Protein AF-A0A374US50-F1 (afdb_monomer)

Structure (mmCIF, N/CA/C/O backbone):
data_AF-A0A374US50-F1
#
_entry.id   AF-A0A374US50-F1
#
loop_
_atom_site.group_PDB
_atom_site.id
_atom_site.type_symbol
_atom_site.label_atom_id
_atom_site.label_alt_id
_atom_site.label_comp_id
_atom_site.label_asym_id
_atom_site.label_entity_id
_atom_site.label_seq_id
_atom_site.pdbx_PDB_ins_code
_atom_site.Cartn_x
_atom_site.Cartn_y
_atom_site.Cartn_z
_atom_site.occupancy
_atom_site.B_iso_or_equiv
_atom_site.auth_seq_id
_atom_site.auth_comp_id
_atom_site.auth_asym_id
_atom_site.auth_atom_id
_atom_site.pdbx_PDB_model_num
ATOM 1 N N . MET A 1 1 ? 5.671 -8.003 8.298 1.00 46.69 1 MET A N 1
ATOM 2 C CA . MET A 1 1 ? 5.454 -7.543 9.690 1.00 46.69 1 MET A CA 1
ATOM 3 C C . MET A 1 1 ? 4.651 -6.255 9.661 1.00 46.69 1 MET A C 1
ATOM 5 O O . MET A 1 1 ? 4.995 -5.378 8.882 1.00 46.69 1 MET A O 1
ATOM 9 N N . LEU A 1 2 ? 3.612 -6.140 10.493 1.00 48.75 2 LEU A N 1
ATOM 10 C CA . LEU A 1 2 ? 2.693 -4.990 10.572 1.00 48.75 2 LEU A CA 1
ATOM 11 C C . LEU A 1 2 ? 3.317 -3.723 11.202 1.00 48.75 2 LEU A C 1
ATOM 13 O O . LEU A 1 2 ? 2.594 -2.804 11.559 1.00 48.75 2 LEU A O 1
ATOM 17 N N . GLY A 1 3 ? 4.645 -3.675 11.370 1.00 52.75 3 GLY A N 1
ATOM 18 C CA . GLY A 1 3 ? 5.364 -2.517 11.916 1.00 52.75 3 GLY A CA 1
ATOM 19 C C . GLY A 1 3 ? 5.096 -2.207 13.392 1.00 52.75 3 GLY A C 1
ATOM 20 O O . GLY A 1 3 ? 5.610 -1.211 13.882 1.00 52.75 3 GLY A O 1
ATOM 21 N N . ILE A 1 4 ? 4.327 -3.044 14.096 1.00 58.75 4 ILE A N 1
ATOM 22 C CA . ILE A 1 4 ? 3.959 -2.836 15.498 1.00 58.75 4 ILE A CA 1
ATOM 23 C C . ILE A 1 4 ? 4.251 -4.067 16.359 1.00 58.75 4 ILE A C 1
ATOM 25 O O . ILE A 1 4 ? 4.318 -5.196 15.860 1.00 58.75 4 ILE A O 1
ATOM 29 N N . SER A 1 5 ? 4.417 -3.848 17.664 1.00 71.06 5 SER A N 1
ATOM 30 C CA . SER A 1 5 ? 4.676 -4.921 18.629 1.00 71.06 5 SER A CA 1
ATOM 31 C C . SER A 1 5 ? 3.419 -5.752 18.929 1.00 71.06 5 SER A C 1
ATOM 33 O O . SER A 1 5 ? 2.289 -5.287 18.781 1.00 71.06 5 SER A O 1
ATOM 35 N N . SER A 1 6 ? 3.602 -6.982 19.422 1.00 73.94 6 SER A N 1
ATOM 36 C CA . SER A 1 6 ? 2.490 -7.851 19.852 1.00 73.94 6 SER A CA 1
ATOM 37 C C . SER A 1 6 ? 1.617 -7.199 20.936 1.00 73.94 6 SER A C 1
ATOM 39 O O . SER A 1 6 ? 0.393 -7.302 20.903 1.00 73.94 6 SER A O 1
ATOM 41 N N . ASN A 1 7 ? 2.227 -6.453 21.862 1.00 78.31 7 ASN A N 1
ATOM 42 C CA . ASN A 1 7 ? 1.489 -5.723 22.896 1.00 78.31 7 ASN A CA 1
ATOM 43 C C . ASN A 1 7 ? 0.640 -4.597 22.305 1.00 78.31 7 ASN A C 1
ATOM 45 O O . ASN A 1 7 ? -0.501 -4.405 22.712 1.00 78.31 7 ASN A O 1
ATOM 49 N N . GLU A 1 8 ? 1.177 -3.881 21.324 1.00 74.50 8 GLU A N 1
ATOM 50 C CA . GLU A 1 8 ? 0.456 -2.815 20.638 1.00 74.50 8 GLU A CA 1
ATOM 51 C C . GLU A 1 8 ? -0.719 -3.364 19.820 1.00 74.50 8 GLU A C 1
ATOM 53 O O . GLU A 1 8 ? -1.811 -2.796 19.844 1.00 74.50 8 GLU A O 1
ATOM 58 N N . ALA A 1 9 ? -0.537 -4.525 19.186 1.00 76.00 9 ALA A N 1
ATOM 59 C CA . ALA A 1 9 ? -1.616 -5.229 18.509 1.00 76.00 9 ALA A CA 1
ATOM 60 C C . ALA A 1 9 ? -2.741 -5.617 19.479 1.00 76.00 9 ALA A C 1
ATOM 62 O O 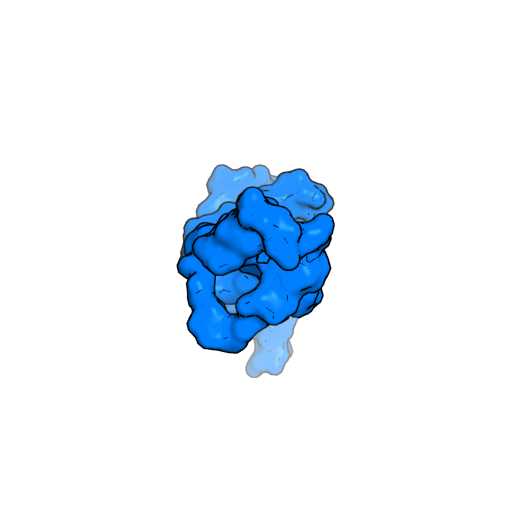. ALA A 1 9 ? -3.911 -5.343 19.216 1.00 76.00 9 ALA A O 1
ATOM 63 N N . LYS A 1 10 ? -2.388 -6.183 20.640 1.00 83.75 10 LYS A N 1
ATOM 64 C CA . LYS A 1 10 ? -3.353 -6.539 21.690 1.00 83.75 10 LYS A CA 1
ATOM 65 C C . LYS A 1 10 ? -4.085 -5.320 22.249 1.00 83.75 10 LYS A C 1
ATOM 67 O O . LYS A 1 10 ? -5.292 -5.392 22.458 1.00 83.75 10 LYS A O 1
ATOM 72 N N . LEU A 1 11 ? -3.391 -4.201 22.467 1.00 81.81 11 LEU A N 1
ATOM 73 C CA . LEU A 1 11 ? -4.012 -2.951 22.924 1.00 81.81 11 LEU A CA 1
ATOM 74 C C . LEU A 1 11 ? -5.069 -2.456 21.934 1.00 81.81 11 LEU A C 1
ATOM 76 O O . LEU A 1 11 ? -6.161 -2.075 22.346 1.00 81.81 11 LEU A O 1
ATOM 80 N N . LYS A 1 12 ? -4.767 -2.517 20.635 1.00 79.69 12 LYS A N 1
ATOM 81 C CA . LYS A 1 12 ? -5.700 -2.134 19.567 1.00 79.69 12 LYS A CA 1
ATOM 82 C C . LYS A 1 12 ? -6.880 -3.112 19.469 1.00 79.69 12 LYS A C 1
ATOM 84 O O . LYS A 1 12 ? -8.020 -2.682 19.363 1.00 79.69 12 LYS A O 1
ATOM 89 N N . MET A 1 13 ? -6.638 -4.420 19.595 1.00 84.56 13 MET A N 1
ATOM 90 C CA . MET A 1 13 ? -7.698 -5.442 19.608 1.00 84.56 13 MET A CA 1
ATOM 91 C C . MET A 1 13 ? -8.650 -5.312 20.806 1.00 84.56 13 MET A C 1
ATOM 93 O O . MET A 1 13 ? -9.846 -5.574 20.671 1.00 84.56 13 MET A O 1
ATOM 97 N N . ALA A 1 14 ? -8.141 -4.902 21.972 1.00 86.62 14 ALA A N 1
ATOM 98 C CA . ALA A 1 14 ? -8.915 -4.806 23.209 1.00 86.62 14 ALA A CA 1
ATOM 99 C C . ALA A 1 14 ? -10.163 -3.914 23.077 1.00 86.62 14 ALA A C 1
ATOM 101 O O . ALA A 1 14 ? -11.195 -4.222 23.669 1.00 86.62 14 ALA A O 1
ATOM 102 N N . ALA A 1 15 ? -10.103 -2.854 22.266 1.00 81.38 15 ALA A N 1
ATOM 103 C CA . ALA A 1 15 ? -11.237 -1.959 22.035 1.00 81.38 15 ALA A CA 1
ATOM 104 C C . ALA A 1 15 ? -12.425 -2.643 21.326 1.00 81.38 15 ALA A C 1
ATOM 106 O O . ALA A 1 15 ? -13.566 -2.198 21.454 1.00 81.38 15 ALA A O 1
ATOM 107 N N . HIS A 1 16 ? -12.179 -3.740 20.606 1.00 83.69 16 HIS A N 1
ATOM 108 C CA . HIS A 1 16 ? -13.179 -4.412 19.774 1.00 83.69 16 HIS A CA 1
ATOM 109 C C . HIS A 1 16 ? -13.708 -5.714 20.384 1.00 83.69 16 HIS A C 1
ATOM 111 O O . HIS A 1 16 ? -14.763 -6.204 19.983 1.00 83.69 16 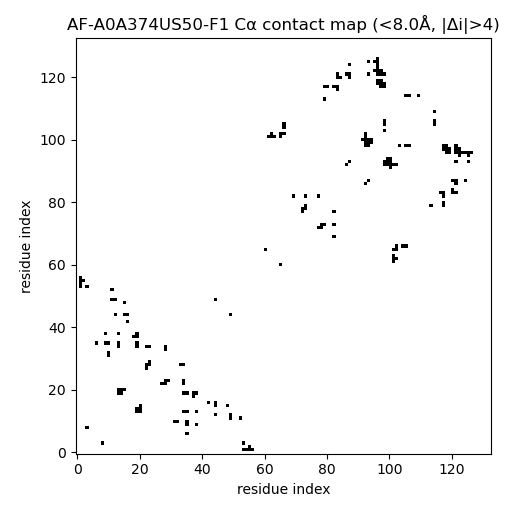HIS A O 1
ATOM 117 N N . LEU A 1 17 ? -13.027 -6.264 21.390 1.00 86.12 17 LEU A N 1
ATOM 118 C CA . LEU A 1 17 ? -13.457 -7.487 22.061 1.00 86.12 17 LEU A CA 1
ATOM 119 C C . LEU A 1 17 ? -14.456 -7.169 23.178 1.00 86.12 17 LEU A C 1
ATOM 121 O O . LEU A 1 17 ? -14.166 -6.412 24.105 1.00 86.12 17 LEU A O 1
ATOM 125 N N . TYR A 1 18 ? -15.638 -7.792 23.126 1.00 85.25 18 TYR A N 1
ATOM 126 C CA . TYR A 1 18 ? -16.695 -7.588 24.126 1.00 85.25 18 TYR A CA 1
ATOM 127 C C . TYR A 1 18 ? -16.201 -7.838 25.556 1.00 85.25 18 TYR A C 1
ATOM 129 O O . TYR A 1 18 ? -16.421 -7.007 26.431 1.00 85.25 18 TYR A O 1
ATOM 137 N N . LYS A 1 19 ? -15.460 -8.930 25.780 1.00 86.06 19 LYS A N 1
ATOM 138 C CA . LYS A 1 19 ? -14.901 -9.264 27.097 1.00 86.06 19 LYS A CA 1
ATOM 139 C C . LYS A 1 19 ? -13.954 -8.197 27.649 1.00 86.06 19 LYS A C 1
ATOM 141 O O . LYS A 1 19 ? -13.955 -7.953 28.846 1.00 86.06 19 LYS A O 1
ATOM 146 N N . CYS A 1 20 ? -13.191 -7.535 26.782 1.00 86.44 20 CYS A N 1
ATOM 147 C CA . CYS A 1 20 ? -12.270 -6.472 27.167 1.00 86.44 20 CYS A CA 1
ATOM 148 C C . CYS A 1 20 ? -13.034 -5.194 27.537 1.00 86.44 20 CYS A C 1
ATOM 150 O O . CYS A 1 20 ? -12.745 -4.582 28.560 1.00 86.44 20 CYS A O 1
ATOM 152 N N . ARG A 1 21 ? -14.061 -4.836 26.753 1.00 84.12 21 ARG A N 1
ATOM 153 C CA . ARG A 1 21 ? -14.944 -3.696 27.054 1.00 84.12 21 ARG A CA 1
ATOM 154 C C . ARG A 1 21 ? -15.731 -3.900 28.344 1.00 84.12 21 ARG A C 1
ATOM 156 O O . ARG A 1 21 ? -15.793 -2.994 29.165 1.00 84.12 21 ARG A O 1
ATOM 163 N N . LYS A 1 22 ? -16.279 -5.101 28.540 1.00 86.56 22 LYS A N 1
ATOM 164 C CA . LYS A 1 22 ? -16.974 -5.475 29.772 1.00 86.56 22 LYS A CA 1
ATOM 165 C C . LYS A 1 22 ? -16.034 -5.415 30.975 1.00 86.56 22 LYS A C 1
ATOM 167 O O . LYS A 1 22 ? -16.387 -4.831 31.987 1.00 86.56 22 LYS A O 1
ATOM 172 N N . ALA A 1 23 ? -14.813 -5.934 30.837 1.00 84.94 23 ALA A N 1
ATOM 173 C CA . ALA A 1 23 ? -13.845 -5.919 31.925 1.00 84.94 23 ALA A CA 1
ATOM 174 C C . ALA A 1 23 ? -13.454 -4.500 32.382 1.00 84.94 23 ALA A C 1
ATO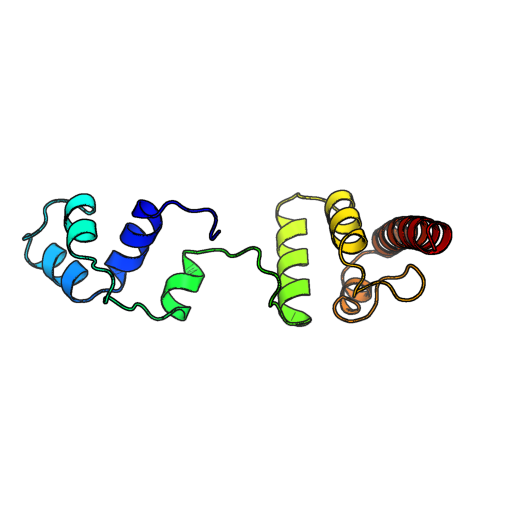M 176 O O . ALA A 1 23 ? -13.202 -4.297 33.570 1.00 84.94 23 ALA A O 1
ATOM 177 N N . LEU A 1 24 ? -13.426 -3.538 31.452 1.00 81.94 24 LEU A N 1
ATOM 178 C CA . LEU A 1 24 ? -13.212 -2.116 31.738 1.00 81.94 24 LEU A CA 1
ATOM 179 C C . LEU A 1 24 ? -14.445 -1.450 32.358 1.00 81.94 24 LEU A C 1
ATOM 181 O O . LEU A 1 24 ? -14.303 -0.684 33.302 1.00 81.94 24 LEU A O 1
ATOM 185 N N . ALA A 1 25 ? -15.642 -1.739 31.842 1.00 82.56 25 ALA A N 1
ATOM 186 C CA . ALA A 1 25 ? -16.891 -1.161 32.340 1.00 82.56 25 ALA A CA 1
ATOM 187 C C . ALA A 1 25 ? -17.224 -1.629 33.766 1.00 82.56 25 ALA A C 1
ATOM 189 O O . ALA A 1 25 ? -17.651 -0.834 34.598 1.00 82.56 25 ALA A O 1
ATOM 190 N N . ASP A 1 26 ? -16.957 -2.901 34.060 1.00 86.88 26 ASP A N 1
ATOM 191 C CA . ASP A 1 26 ? -17.223 -3.514 35.361 1.00 86.88 26 ASP A CA 1
ATOM 192 C C . ASP A 1 26 ? -16.080 -3.253 36.373 1.00 86.88 26 ASP A C 1
ATOM 194 O O . ASP A 1 26 ? -16.057 -3.859 37.441 1.00 86.88 26 ASP A O 1
ATOM 198 N N . ASN A 1 27 ? -15.096 -2.398 36.037 1.00 79.25 27 ASN A N 1
ATOM 199 C CA . ASN A 1 27 ? -13.878 -2.115 36.823 1.00 79.25 27 ASN A CA 1
ATOM 200 C C . ASN A 1 27 ? -13.082 -3.365 37.258 1.00 79.25 27 ASN A C 1
ATOM 202 O O . ASN A 1 27 ? -12.266 -3.312 38.176 1.00 79.25 27 ASN A O 1
ATOM 206 N N . SER A 1 28 ? -13.284 -4.498 36.581 1.00 76.50 28 SER A N 1
ATOM 207 C CA . SER A 1 28 ? -12.565 -5.749 36.861 1.00 76.50 28 SER A CA 1
ATOM 208 C C . SER A 1 28 ? -11.091 -5.697 36.441 1.00 76.50 28 SER A C 1
ATOM 210 O O . SER A 1 28 ? -10.278 -6.480 36.923 1.00 76.50 28 SER A O 1
ATOM 212 N N . CYS A 1 29 ? -10.745 -4.787 35.528 1.00 81.00 29 CYS A N 1
ATOM 213 C CA . CYS A 1 29 ? -9.376 -4.464 35.144 1.00 81.00 29 CYS A CA 1
ATOM 214 C C . CYS A 1 29 ? -9.135 -2.978 35.394 1.00 81.00 29 CYS A C 1
ATOM 216 O O . CYS A 1 29 ? -9.899 -2.138 34.925 1.00 81.00 29 CYS A O 1
ATOM 218 N N . ILE A 1 30 ? -8.036 -2.658 36.074 1.00 75.56 30 ILE A N 1
ATOM 219 C CA . ILE A 1 30 ? -7.707 -1.287 36.491 1.00 75.56 30 ILE A CA 1
ATOM 220 C C . ILE A 1 30 ? -6.871 -0.590 35.404 1.00 75.56 30 ILE A C 1
ATOM 222 O O . ILE A 1 30 ? -6.735 0.630 35.373 1.00 75.56 30 ILE A O 1
ATOM 226 N N . SER A 1 31 ? -6.300 -1.363 34.472 1.00 80.44 31 SER A N 1
ATOM 227 C CA . SER A 1 31 ? -5.483 -0.829 33.384 1.00 80.44 31 SER A CA 1
ATOM 228 C C . SER A 1 31 ? -5.636 -1.595 32.073 1.00 80.44 31 SER A C 1
ATOM 230 O O . SER A 1 31 ? -5.871 -2.804 32.041 1.00 80.44 31 SER A O 1
ATOM 232 N N . MET A 1 32 ? -5.357 -0.910 30.962 1.00 77.56 32 MET A N 1
ATOM 233 C CA . MET A 1 32 ? -5.283 -1.527 29.632 1.00 77.56 32 MET A CA 1
ATOM 234 C C . MET A 1 32 ? -4.266 -2.679 29.551 1.00 77.56 32 MET A C 1
ATOM 236 O O . MET A 1 32 ? -4.422 -3.606 28.755 1.00 77.56 32 MET A O 1
ATOM 240 N N . LYS A 1 33 ? -3.235 -2.676 30.403 1.00 80.38 33 LYS A N 1
ATOM 241 C CA . LYS A 1 33 ? -2.247 -3.761 30.477 1.00 80.38 33 LYS A CA 1
ATOM 242 C C . LYS A 1 33 ? -2.845 -5.054 31.036 1.00 80.38 33 LYS A C 1
ATOM 244 O O . LYS A 1 33 ? -2.402 -6.134 30.662 1.00 80.38 33 LYS A O 1
ATOM 249 N N . GLU A 1 34 ? -3.847 -4.969 31.903 1.00 83.62 34 GLU A N 1
ATOM 250 C CA . GLU A 1 34 ? -4.572 -6.141 32.404 1.00 83.62 34 GLU A CA 1
ATOM 251 C C . GLU A 1 34 ? -5.592 -6.632 31.383 1.00 83.62 34 GLU A C 1
ATOM 253 O O . GLU A 1 34 ? -5.652 -7.825 31.096 1.00 83.62 34 GLU A O 1
ATOM 258 N N . VAL A 1 35 ? -6.284 -5.703 30.723 1.00 83.94 35 VAL A N 1
ATOM 259 C CA . VAL A 1 35 ? -7.250 -6.012 29.661 1.00 83.94 35 VAL A CA 1
ATOM 260 C C . VAL A 1 35 ? -6.611 -6.796 28.511 1.00 83.94 35 VAL A C 1
ATOM 262 O O . VAL A 1 35 ? -7.210 -7.737 27.994 1.00 83.94 35 VAL A O 1
ATOM 265 N N . THR A 1 36 ? -5.373 -6.468 28.127 1.00 85.56 36 THR A N 1
ATOM 266 C CA . THR A 1 36 ? -4.652 -7.199 27.065 1.00 85.56 36 THR A CA 1
ATOM 267 C C . THR A 1 36 ? -4.277 -8.634 27.439 1.00 85.56 36 THR A C 1
ATOM 269 O O . THR A 1 36 ? -4.064 -9.448 26.540 1.00 85.56 36 THR A O 1
ATOM 272 N N . LYS A 1 37 ? -4.228 -8.980 28.735 1.00 87.25 37 LYS A N 1
ATOM 273 C CA . LYS A 1 37 ? -4.005 -10.364 29.195 1.00 87.25 37 LYS A CA 1
ATOM 274 C C . LYS A 1 37 ? -5.238 -11.246 29.008 1.00 87.25 37 LYS A C 1
ATOM 276 O O . LYS A 1 37 ? -5.094 -12.460 28.938 1.00 87.25 37 LYS A O 1
ATOM 281 N N . LEU A 1 38 ? -6.426 -10.649 28.889 1.00 85.94 38 LEU A N 1
ATOM 282 C CA . LEU A 1 38 ? -7.664 -11.377 28.598 1.00 85.94 38 LEU A CA 1
ATOM 283 C C . LEU A 1 38 ? -7.715 -11.878 27.149 1.00 85.94 38 LEU A C 1
ATOM 285 O O . LEU A 1 38 ? -8.548 -12.728 26.834 1.00 85.94 38 LEU A O 1
ATOM 289 N N . ILE A 1 39 ? -6.851 -11.351 26.274 1.00 87.44 39 ILE A N 1
ATOM 290 C CA . ILE A 1 39 ? -6.783 -11.697 24.854 1.00 87.44 39 ILE A CA 1
ATOM 291 C C . ILE A 1 39 ? -5.934 -12.959 24.672 1.00 87.44 39 ILE A C 1
ATOM 293 O O . ILE A 1 39 ? -4.730 -12.970 24.952 1.00 87.44 39 ILE A O 1
ATOM 297 N N . ASN A 1 40 ? -6.569 -14.012 24.174 1.00 86.06 40 ASN A N 1
ATOM 298 C CA . ASN A 1 40 ? -5.984 -15.299 23.838 1.00 86.06 40 ASN A CA 1
ATOM 299 C C . ASN A 1 40 ? -5.861 -15.465 22.308 1.00 86.06 40 ASN A C 1
ATOM 301 O O . ASN A 1 40 ? -6.207 -14.578 21.532 1.00 86.06 40 ASN A O 1
ATOM 305 N N . LYS A 1 41 ? -5.312 -16.603 21.875 1.00 82.12 41 LYS A N 1
ATOM 306 C CA . LYS A 1 41 ? -5.053 -16.901 20.455 1.00 82.12 41 LYS A CA 1
ATOM 307 C C . LYS A 1 41 ? -6.319 -17.162 19.626 1.00 82.12 41 LYS A C 1
ATOM 309 O O . LYS A 1 41 ? -6.257 -17.086 18.404 1.00 82.12 41 LYS A O 1
ATOM 314 N N . ASP A 1 42 ? -7.420 -17.506 20.285 1.00 81.31 42 ASP A N 1
ATOM 315 C CA . ASP A 1 42 ? -8.684 -17.892 19.657 1.00 81.31 42 ASP A CA 1
ATOM 316 C C . ASP A 1 42 ? -9.630 -16.690 19.507 1.00 81.31 42 ASP A C 1
ATOM 318 O O . ASP A 1 42 ? -10.633 -16.766 18.796 1.00 81.31 42 ASP A O 1
ATOM 322 N N . ASP A 1 43 ? -9.292 -15.557 20.131 1.00 82.94 43 ASP A N 1
ATOM 323 C CA . ASP A 1 43 ? -9.993 -14.299 19.936 1.00 82.94 43 ASP A CA 1
ATOM 324 C C . ASP A 1 43 ? -9.780 -13.768 18.527 1.00 82.94 43 ASP A C 1
ATOM 326 O O . ASP A 1 43 ? -8.661 -13.490 18.088 1.00 82.94 43 ASP A O 1
ATOM 330 N N . LYS A 1 44 ? -10.896 -13.560 17.837 1.00 78.62 44 LYS A N 1
ATOM 331 C CA . LYS A 1 44 ? -10.917 -12.997 16.495 1.00 78.62 44 LYS A CA 1
ATOM 332 C C . LYS A 1 44 ? -11.489 -11.592 16.549 1.00 78.62 44 LYS A C 1
ATOM 334 O O . LYS A 1 44 ? -12.498 -11.339 17.203 1.00 78.62 44 LYS A O 1
ATOM 339 N N . VAL A 1 45 ? -10.828 -10.686 15.845 1.00 76.75 45 VAL A N 1
ATOM 340 C CA . VAL A 1 45 ? -11.344 -9.353 15.547 1.00 76.75 45 VAL A CA 1
ATOM 341 C C . VAL A 1 45 ? -11.387 -9.241 14.034 1.00 76.75 45 VAL A C 1
ATOM 343 O O . VAL A 1 45 ? -10.426 -9.618 13.360 1.00 76.75 45 VAL A O 1
ATOM 346 N N . GLU A 1 46 ? -12.511 -8.755 13.516 1.00 70.50 46 GLU A N 1
ATOM 347 C CA . GLU A 1 46 ? -12.677 -8.505 12.089 1.00 70.50 46 GLU A CA 1
ATOM 348 C C . GLU A 1 46 ? -11.530 -7.640 11.567 1.00 70.50 46 GLU A C 1
ATOM 350 O O . GLU A 1 46 ? -11.197 -6.600 12.142 1.00 70.50 46 GLU A O 1
ATOM 355 N N . SER A 1 47 ? -10.914 -8.069 10.466 1.00 59.44 47 SER A N 1
ATOM 356 C CA . SER A 1 47 ? -9.741 -7.394 9.900 1.00 59.44 47 SER A CA 1
ATOM 357 C C . SER A 1 47 ? -10.058 -5.944 9.528 1.00 59.44 47 SER A C 1
ATOM 359 O O . SER A 1 47 ? -9.221 -5.064 9.703 1.00 59.44 47 SER A O 1
ATOM 361 N N . SER A 1 48 ? -11.298 -5.677 9.106 1.00 62.66 48 SER A N 1
ATOM 362 C CA . SER A 1 48 ? -11.817 -4.336 8.820 1.00 62.66 48 SER A CA 1
ATOM 363 C C . SER A 1 48 ? -11.751 -3.390 10.022 1.00 62.66 48 SER A C 1
ATOM 365 O O . SER A 1 48 ? -11.443 -2.216 9.842 1.00 62.66 48 SER A O 1
ATOM 367 N N . LEU A 1 49 ? -11.961 -3.896 11.241 1.00 65.38 49 LEU A N 1
ATOM 368 C CA . LEU A 1 49 ? -11.876 -3.116 12.480 1.00 65.38 49 LEU A CA 1
ATOM 369 C C . LEU A 1 49 ? -10.426 -2.829 12.884 1.00 65.38 49 LEU A C 1
ATOM 371 O O . LEU A 1 49 ? -10.150 -1.857 13.578 1.00 65.38 49 LEU A O 1
ATOM 375 N N .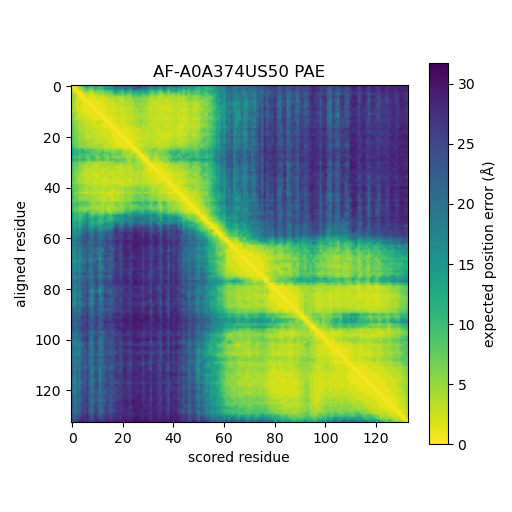 LEU A 1 50 ? -9.484 -3.659 12.431 1.00 61.72 50 LEU A N 1
ATOM 376 C CA . LEU A 1 50 ? -8.054 -3.465 12.662 1.00 61.72 50 LEU A CA 1
ATOM 377 C C . LEU A 1 50 ? -7.405 -2.598 11.569 1.00 61.72 50 LEU A C 1
ATOM 379 O O . LEU A 1 50 ? -6.370 -1.982 11.812 1.00 61.72 50 LEU A O 1
ATOM 383 N N . ASN A 1 51 ? -8.003 -2.481 10.383 1.00 54.50 51 ASN A N 1
ATOM 384 C CA . ASN A 1 51 ? -7.425 -1.730 9.262 1.00 54.50 51 ASN A CA 1
ATOM 385 C C . ASN A 1 51 ? -7.183 -0.239 9.570 1.00 54.50 51 ASN A C 1
ATOM 387 O O . ASN A 1 51 ? -6.225 0.336 9.056 1.00 54.50 51 ASN A O 1
ATOM 391 N N . GLU A 1 52 ? -7.984 0.383 10.443 1.00 52.50 52 GLU A N 1
ATOM 392 C CA . GLU A 1 52 ? -7.769 1.773 10.882 1.00 52.50 52 GLU A CA 1
ATOM 393 C C . GLU A 1 52 ? -6.500 1.923 11.744 1.00 52.50 52 GLU A C 1
ATOM 395 O O . GLU A 1 52 ? -5.799 2.937 11.690 1.00 52.50 52 GLU A O 1
ATOM 400 N N . PHE A 1 53 ? -6.149 0.880 12.500 1.00 50.38 53 PHE A N 1
ATOM 401 C CA . PHE A 1 53 ? -5.100 0.925 13.518 1.00 50.38 53 PHE A CA 1
ATOM 402 C C . PHE A 1 53 ? -3.777 0.283 13.095 1.00 50.38 53 PHE A C 1
ATOM 404 O O . PHE A 1 53 ? -2.751 0.553 13.730 1.00 50.38 53 PHE A O 1
ATOM 411 N N . PHE A 1 54 ? -3.794 -0.547 12.054 1.00 50.31 54 PHE A N 1
ATOM 412 C CA . PHE A 1 54 ? -2.649 -1.283 11.529 1.00 50.31 54 PHE A CA 1
ATOM 413 C C . PHE A 1 54 ? -2.397 -0.845 10.081 1.00 50.31 54 PHE A C 1
ATOM 415 O O . PHE A 1 54 ? -2.833 -1.487 9.128 1.00 50.31 54 PHE A O 1
ATOM 422 N N . ARG A 1 55 ? -1.682 0.270 9.890 1.00 46.72 55 ARG A N 1
ATOM 423 C CA . ARG A 1 55 ? -1.312 0.727 8.541 1.00 46.72 55 ARG A CA 1
ATOM 424 C C . ARG A 1 55 ? -0.288 -0.230 7.920 1.00 46.72 55 ARG A C 1
ATOM 426 O O . ARG A 1 55 ? 0.879 -0.239 8.303 1.00 46.72 55 ARG A O 1
ATOM 433 N N . HIS A 1 56 ? -0.724 -1.030 6.946 1.00 44.22 56 HIS A N 1
ATOM 434 C CA . HIS A 1 56 ? 0.120 -1.999 6.245 1.00 44.22 56 HIS A CA 1
ATOM 435 C C . HIS A 1 56 ? 0.817 -1.382 5.007 1.00 44.22 56 HIS A C 1
ATOM 437 O O . HIS A 1 56 ? 0.153 -0.782 4.170 1.00 44.22 56 HIS A O 1
ATOM 443 N N . PRO A 1 57 ? 2.130 -1.605 4.791 1.00 47.12 57 PRO A N 1
ATOM 444 C CA . PRO A 1 57 ? 2.822 -1.297 3.525 1.00 47.12 57 PRO A CA 1
ATOM 445 C C . PRO A 1 57 ? 2.808 -2.445 2.462 1.00 47.12 57 PRO A C 1
ATOM 447 O O . PRO A 1 57 ? 3.843 -2.712 1.860 1.00 47.12 57 PRO A O 1
ATOM 450 N N . SER A 1 58 ? 1.700 -3.187 2.253 1.00 44.94 58 SER A N 1
ATOM 451 C CA . SER A 1 58 ? 1.712 -4.546 1.628 1.00 44.94 58 SER A CA 1
ATOM 452 C C . SER A 1 58 ? 1.607 -4.684 0.089 1.00 44.94 58 SER A C 1
ATOM 454 O O . SER A 1 58 ? 0.954 -3.872 -0.565 1.00 44.94 58 SER 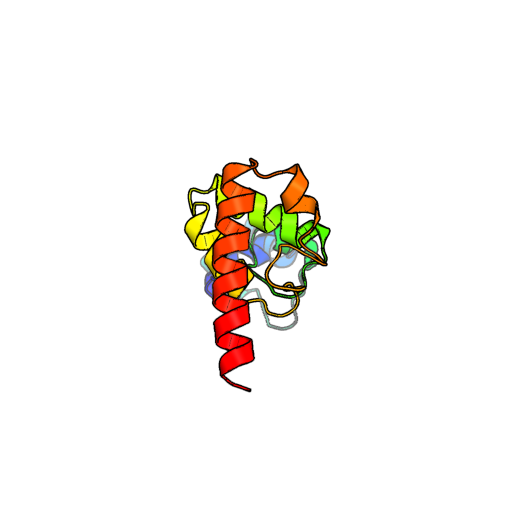A O 1
ATOM 456 N N . PRO A 1 59 ? 2.170 -5.797 -0.458 1.00 46.34 59 PRO A N 1
ATOM 457 C CA . PRO A 1 59 ? 2.223 -6.214 -1.871 1.00 46.34 59 PRO A CA 1
ATOM 458 C C . PRO A 1 59 ? 0.921 -6.733 -2.534 1.00 46.34 59 PRO A C 1
ATOM 460 O O . PRO A 1 59 ? 0.983 -7.147 -3.692 1.00 46.34 59 PRO A O 1
ATOM 463 N N . ILE A 1 60 ? -0.247 -6.695 -1.878 1.00 48.62 60 ILE A N 1
ATOM 464 C CA . ILE A 1 60 ? -1.526 -7.259 -2.398 1.00 48.62 60 ILE A CA 1
ATOM 465 C C . ILE A 1 60 ? -2.475 -6.187 -2.971 1.00 48.62 60 ILE A C 1
ATOM 467 O O . ILE A 1 60 ? -3.522 -6.497 -3.520 1.00 48.62 60 ILE A O 1
ATOM 471 N N . LEU A 1 61 ? -2.094 -4.914 -2.893 1.00 50.59 61 LEU A N 1
ATOM 472 C CA . LEU A 1 61 ? -2.904 -3.796 -3.379 1.00 50.59 61 LEU A CA 1
ATOM 473 C C . LEU A 1 61 ? -3.280 -3.976 -4.861 1.00 50.59 61 LEU A C 1
ATOM 475 O O . LEU A 1 61 ? -2.402 -4.272 -5.688 1.00 50.59 61 LEU A O 1
ATOM 479 N N . ASP A 1 62 ? -4.553 -3.785 -5.206 1.00 56.84 62 ASP A N 1
ATOM 480 C CA . ASP A 1 62 ? -4.961 -3.700 -6.607 1.00 56.84 62 ASP A CA 1
ATOM 481 C C . ASP A 1 62 ? -4.360 -2.429 -7.258 1.00 56.84 62 ASP A C 1
ATOM 483 O O . ASP A 1 62 ? -3.617 -1.667 -6.627 1.00 56.84 62 ASP A O 1
ATOM 487 N N . GLY A 1 63 ? -4.597 -2.196 -8.553 1.00 56.12 63 GLY A N 1
ATOM 488 C CA . GLY A 1 63 ? -4.030 -1.017 -9.223 1.00 56.12 63 GLY A CA 1
ATOM 489 C C . GLY A 1 63 ? -4.407 0.307 -8.545 1.00 56.12 63 GLY A C 1
ATOM 490 O O . GLY A 1 63 ? -3.577 1.213 -8.473 1.00 56.12 63 GLY A O 1
ATOM 491 N N . LYS A 1 64 ? -5.619 0.400 -7.994 1.00 63.16 64 LYS A N 1
ATOM 492 C CA . LYS A 1 64 ? -6.177 1.602 -7.373 1.00 63.16 64 LYS A CA 1
ATOM 493 C C . LYS A 1 64 ? -5.559 1.854 -6.000 1.00 63.16 64 LYS A C 1
ATOM 495 O O . LYS A 1 64 ? -5.085 2.964 -5.751 1.00 63.16 64 LYS A O 1
ATOM 500 N N . ASP A 1 65 ? -5.451 0.826 -5.165 1.00 63.88 65 ASP A N 1
ATOM 501 C CA . ASP A 1 65 ? -4.903 0.978 -3.815 1.00 63.88 65 ASP A CA 1
ATOM 502 C C . ASP A 1 65 ? -3.395 1.302 -3.839 1.00 63.88 65 ASP A C 1
ATOM 504 O O . ASP A 1 65 ? -2.858 2.018 -2.988 1.00 63.88 65 ASP A O 1
ATOM 508 N N . LYS A 1 66 ? -2.683 0.814 -4.863 1.00 65.81 66 LYS A N 1
ATOM 509 C CA . LYS A 1 66 ? -1.267 1.138 -5.086 1.00 65.81 66 LYS A CA 1
ATOM 510 C C . LYS A 1 66 ? -1.050 2.609 -5.440 1.00 65.81 66 LYS A C 1
ATOM 512 O O . LYS A 1 66 ? -0.079 3.213 -4.978 1.00 65.81 66 LYS A O 1
ATOM 517 N N . ILE A 1 67 ? -1.937 3.185 -6.251 1.00 68.25 67 ILE A N 1
ATOM 518 C CA . ILE A 1 67 ? -1.911 4.613 -6.590 1.00 68.25 67 ILE A CA 1
ATOM 519 C C . ILE A 1 67 ? -2.185 5.443 -5.336 1.00 68.25 67 ILE A C 1
ATOM 521 O O . ILE A 1 67 ? -1.454 6.395 -5.066 1.00 68.25 67 ILE A O 1
ATOM 525 N N . GLU A 1 68 ? -3.182 5.057 -4.542 1.00 70.88 68 GLU A N 1
ATOM 526 C CA . GLU A 1 68 ? -3.522 5.748 -3.298 1.00 70.88 68 GLU A CA 1
ATOM 527 C C . GLU A 1 68 ? -2.362 5.725 -2.293 1.00 70.88 68 GLU A C 1
ATOM 529 O O . GLU A 1 68 ? -1.969 6.777 -1.779 1.00 70.88 68 GLU A O 1
ATOM 534 N N . TYR A 1 69 ? -1.721 4.567 -2.099 1.00 69.62 69 TYR A N 1
ATOM 535 C CA . TYR A 1 69 ? -0.507 4.462 -1.289 1.00 69.62 69 TYR A CA 1
ATOM 536 C C . TYR A 1 69 ? 0.592 5.417 -1.779 1.00 69.62 69 TYR A C 1
ATOM 538 O O . TYR A 1 69 ? 1.227 6.092 -0.971 1.00 69.62 69 TYR A O 1
ATOM 546 N N . ILE A 1 70 ? 0.823 5.498 -3.093 1.00 71.31 70 ILE A N 1
ATOM 547 C CA . ILE A 1 70 ? 1.848 6.374 -3.679 1.00 71.31 70 ILE A CA 1
ATOM 548 C C . ILE A 1 70 ? 1.513 7.855 -3.469 1.00 71.31 70 ILE A C 1
ATOM 550 O O . ILE A 1 70 ? 2.403 8.632 -3.121 1.00 71.31 70 ILE A O 1
ATOM 554 N N . ILE A 1 71 ? 0.247 8.252 -3.623 1.00 70.81 71 ILE A N 1
ATOM 555 C CA . ILE A 1 71 ? -0.203 9.625 -3.351 1.00 70.81 71 ILE A CA 1
ATOM 556 C C . ILE A 1 71 ? 0.056 9.982 -1.884 1.00 70.81 71 ILE A C 1
ATOM 558 O O . ILE A 1 71 ? 0.622 11.037 -1.596 1.00 70.81 71 ILE A O 1
ATOM 562 N N . ILE A 1 72 ? -0.312 9.099 -0.953 1.00 68.62 72 ILE A N 1
ATOM 563 C CA . ILE A 1 72 ? -0.076 9.294 0.484 1.00 68.62 72 ILE A CA 1
ATOM 564 C C . ILE A 1 72 ? 1.429 9.357 0.777 1.00 68.62 72 ILE A C 1
ATOM 566 O O . ILE A 1 72 ? 1.888 10.227 1.515 1.00 68.62 72 ILE A O 1
ATOM 570 N N . TYR A 1 73 ? 2.215 8.476 0.160 1.00 69.62 73 TYR A N 1
ATOM 571 C CA . TYR A 1 73 ? 3.667 8.431 0.305 1.00 69.62 73 TYR A CA 1
ATOM 572 C C . TYR A 1 73 ? 4.331 9.748 -0.125 1.00 69.62 73 TYR A C 1
ATOM 574 O O . TYR A 1 73 ? 5.178 10.269 0.604 1.00 69.62 73 TYR A O 1
ATOM 582 N N . LEU A 1 74 ? 3.904 10.324 -1.254 1.00 68.56 74 LEU A N 1
ATOM 583 C CA . LEU A 1 74 ? 4.367 11.629 -1.731 1.00 68.56 74 LEU A CA 1
ATOM 584 C C . LEU A 1 74 ? 3.928 12.778 -0.811 1.00 68.56 74 LEU A C 1
ATOM 586 O O . LEU A 1 74 ? 4.753 13.627 -0.478 1.00 68.56 74 LEU A O 1
ATOM 590 N N . ARG A 1 75 ? 2.662 12.790 -0.365 1.00 69.50 75 ARG A N 1
ATOM 591 C CA . ARG A 1 75 ? 2.122 13.808 0.560 1.00 69.50 75 ARG A CA 1
ATOM 592 C C . ARG A 1 75 ? 2.841 13.829 1.907 1.00 69.50 75 ARG A C 1
ATOM 594 O O . ARG A 1 75 ? 3.008 14.894 2.486 1.00 69.50 75 ARG A O 1
ATOM 601 N N . ASN A 1 76 ? 3.329 12.678 2.361 1.00 73.25 76 ASN A N 1
ATOM 602 C CA . ASN A 1 76 ? 4.123 12.554 3.583 1.00 73.25 76 ASN A CA 1
ATOM 603 C C . ASN A 1 76 ? 5.588 13.011 3.413 1.00 73.25 76 ASN A C 1
ATOM 605 O O . ASN A 1 76 ? 6.419 12.720 4.268 1.00 73.25 76 ASN A O 1
ATOM 609 N N . GLY A 1 77 ? 5.935 13.679 2.307 1.00 67.56 77 GLY A N 1
ATOM 610 C CA . GLY A 1 77 ? 7.256 14.278 2.100 1.00 67.56 77 GLY A CA 1
ATOM 611 C C . GLY A 1 77 ? 8.344 13.308 1.635 1.00 67.56 77 GLY A C 1
ATOM 612 O O . GLY A 1 77 ? 9.496 13.713 1.508 1.00 67.56 77 GLY A O 1
ATOM 613 N N . ASN A 1 78 ? 8.012 12.049 1.318 1.00 67.69 78 ASN A N 1
ATOM 614 C CA . ASN A 1 78 ? 9.015 11.068 0.877 1.00 67.69 78 ASN A CA 1
ATOM 615 C C . ASN A 1 78 ? 9.602 11.377 -0.520 1.00 67.69 78 ASN A C 1
ATOM 617 O O . ASN A 1 78 ? 10.640 10.832 -0.892 1.00 67.69 78 ASN A O 1
ATOM 621 N N . GLY A 1 79 ? 8.981 12.291 -1.277 1.00 79.06 79 GLY A N 1
ATOM 622 C CA . GLY A 1 79 ? 9.547 12.898 -2.484 1.00 79.06 79 GLY A CA 1
ATOM 623 C C . GLY A 1 79 ? 9.578 12.004 -3.733 1.00 79.06 79 GLY A C 1
ATOM 624 O O . GLY A 1 79 ? 9.492 10.775 -3.681 1.00 79.06 79 GLY A O 1
ATOM 625 N N . ILE A 1 80 ? 9.732 12.640 -4.902 1.00 83.00 80 ILE A N 1
ATOM 626 C CA . ILE A 1 80 ? 9.678 11.963 -6.211 1.00 83.00 80 ILE A CA 1
ATOM 627 C C . ILE A 1 80 ? 10.825 10.960 -6.424 1.00 83.00 80 ILE A C 1
ATOM 629 O O . ILE A 1 80 ? 10.649 9.937 -7.083 1.00 83.00 80 ILE A O 1
ATOM 633 N N . LYS A 1 81 ? 11.995 11.209 -5.819 1.00 83.00 81 LYS A N 1
ATOM 634 C CA . LYS A 1 81 ? 13.173 10.332 -5.923 1.00 83.00 81 LYS A CA 1
ATOM 635 C C . LYS A 1 81 ? 12.925 8.959 -5.297 1.00 83.00 81 LYS A C 1
ATOM 637 O O . LYS A 1 81 ? 13.258 7.939 -5.897 1.00 83.00 81 LYS A O 1
ATOM 642 N N . ALA A 1 82 ? 12.314 8.928 -4.113 1.00 81.25 82 ALA A N 1
ATOM 643 C CA . ALA A 1 82 ? 12.002 7.678 -3.432 1.00 81.25 82 ALA A CA 1
ATOM 644 C C . ALA A 1 82 ? 10.906 6.897 -4.172 1.00 81.25 82 ALA A C 1
ATOM 646 O O . ALA A 1 82 ? 11.001 5.675 -4.296 1.00 81.25 82 ALA A O 1
ATOM 647 N N . LEU A 1 83 ? 9.922 7.602 -4.748 1.00 82.94 83 LEU A N 1
ATOM 648 C CA . LEU A 1 83 ? 8.929 6.989 -5.628 1.00 82.94 83 LEU A CA 1
ATOM 649 C C . LEU A 1 83 ? 9.582 6.332 -6.852 1.00 82.94 83 LEU A C 1
ATOM 651 O O . LEU A 1 83 ? 9.311 5.166 -7.130 1.00 82.94 83 LEU A O 1
ATOM 655 N N . ALA A 1 84 ? 10.459 7.047 -7.561 1.00 82.94 84 ALA A N 1
ATOM 656 C CA . ALA A 1 84 ? 11.134 6.520 -8.746 1.00 82.94 84 ALA A CA 1
ATOM 657 C C . ALA A 1 84 ? 11.953 5.257 -8.429 1.00 82.94 84 ALA A C 1
ATOM 659 O O . ALA A 1 84 ? 11.886 4.280 -9.172 1.00 82.94 84 ALA A O 1
ATOM 660 N N . LYS A 1 85 ? 12.660 5.243 -7.288 1.00 83.25 85 LYS A N 1
ATOM 661 C CA . LYS A 1 85 ? 13.385 4.058 -6.806 1.00 83.25 85 LYS A CA 1
ATOM 662 C C . LYS A 1 85 ? 12.441 2.877 -6.558 1.00 83.25 85 LYS A C 1
ATOM 664 O O . LYS A 1 85 ? 12.702 1.784 -7.047 1.00 83.25 85 LYS A O 1
ATOM 669 N N . LYS A 1 86 ? 11.320 3.111 -5.867 1.00 79.88 86 LYS A N 1
ATOM 670 C CA . LYS A 1 86 ? 10.335 2.066 -5.551 1.00 79.88 86 LYS A CA 1
ATOM 671 C C . LYS A 1 86 ? 9.680 1.478 -6.805 1.00 79.88 86 LYS A C 1
ATOM 673 O O . LYS A 1 86 ? 9.467 0.274 -6.878 1.00 79.88 86 LYS A O 1
ATOM 678 N N . LEU A 1 87 ? 9.381 2.316 -7.799 1.00 80.88 87 LEU A N 1
ATOM 679 C CA . LEU A 1 87 ? 8.841 1.867 -9.086 1.00 80.88 87 LEU A CA 1
ATOM 680 C C . LEU A 1 87 ? 9.868 1.062 -9.893 1.00 80.88 87 LEU A C 1
ATOM 682 O O . LEU A 1 87 ? 9.494 0.096 -10.548 1.00 80.88 87 LEU A O 1
ATOM 686 N N . ALA A 1 88 ? 11.147 1.437 -9.836 1.00 79.06 88 ALA A N 1
ATOM 687 C CA . ALA A 1 88 ? 12.218 0.717 -10.519 1.00 79.06 88 ALA A CA 1
ATOM 688 C C . ALA A 1 88 ? 12.507 -0.674 -9.930 1.00 79.06 88 ALA A C 1
ATOM 690 O O . ALA A 1 88 ? 12.950 -1.559 -10.657 1.00 79.06 88 ALA A O 1
ATOM 691 N N . GLU A 1 89 ? 12.271 -0.865 -8.631 1.00 79.19 89 GLU A N 1
ATOM 692 C CA . GLU A 1 89 ? 12.398 -2.163 -7.953 1.00 79.19 89 GLU A CA 1
ATOM 693 C C . GLU A 1 89 ? 11.234 -3.119 -8.294 1.00 79.19 89 GLU A C 1
ATOM 695 O O . GLU A 1 89 ? 11.381 -4.336 -8.191 1.00 79.19 89 GLU A O 1
ATOM 700 N N . ASP A 1 90 ? 10.089 -2.592 -8.742 1.00 75.62 90 ASP A N 1
ATOM 701 C CA . ASP A 1 90 ? 8.898 -3.368 -9.105 1.00 75.62 90 ASP A CA 1
ATOM 702 C C . ASP A 1 90 ? 8.871 -3.662 -10.620 1.00 75.62 90 ASP A C 1
ATOM 704 O O . ASP A 1 90 ? 8.193 -2.996 -11.408 1.00 75.62 90 ASP A O 1
ATOM 708 N N . THR A 1 91 ? 9.612 -4.694 -11.038 1.00 64.31 91 THR A N 1
ATOM 709 C CA . THR A 1 91 ? 9.797 -5.089 -12.452 1.00 64.31 91 THR A CA 1
ATOM 710 C C . THR A 1 91 ? 8.499 -5.414 -13.194 1.00 64.31 91 THR A C 1
ATOM 712 O O . THR A 1 91 ? 8.448 -5.284 -14.416 1.00 64.31 91 THR A O 1
ATOM 715 N N . SER A 1 92 ? 7.417 -5.742 -12.475 1.00 64.00 92 SER A N 1
ATOM 716 C CA . SER A 1 92 ? 6.082 -5.990 -13.051 1.00 64.00 92 SER A CA 1
ATOM 717 C C . SER A 1 92 ? 5.436 -4.752 -13.696 1.00 64.00 92 SER A C 1
ATOM 719 O O . SER A 1 92 ? 4.364 -4.832 -14.295 1.00 64.00 92 SER A O 1
ATOM 721 N N . CYS A 1 93 ? 6.081 -3.593 -13.563 1.00 61.34 93 CYS A N 1
ATOM 722 C CA . CYS A 1 93 ? 5.526 -2.279 -13.881 1.00 61.34 93 CYS A CA 1
ATOM 723 C C . CYS A 1 93 ? 6.234 -1.586 -15.042 1.00 61.34 93 CYS A C 1
ATOM 725 O O . CYS A 1 93 ? 5.850 -0.482 -15.445 1.00 61.34 93 CYS A O 1
ATOM 727 N N . LEU A 1 94 ? 7.282 -2.229 -15.555 1.00 60.19 94 LEU A N 1
ATOM 728 C CA . LEU A 1 94 ? 8.159 -1.718 -16.589 1.00 60.19 94 LEU A CA 1
ATOM 729 C C . LEU A 1 94 ? 7.746 -2.330 -17.922 1.00 60.19 94 LEU A C 1
ATOM 731 O O . LEU A 1 94 ? 8.023 -3.491 -18.201 1.00 60.19 94 LEU A O 1
ATOM 735 N N . LYS A 1 95 ? 7.126 -1.526 -18.783 1.00 67.25 95 LYS A N 1
ATOM 736 C CA . LYS A 1 95 ? 7.026 -1.839 -20.208 1.00 67.25 95 LYS A CA 1
ATOM 737 C C . LYS A 1 95 ? 7.915 -0.850 -20.942 1.00 67.25 95 LYS A C 1
ATOM 739 O O . LYS A 1 95 ? 7.596 0.337 -21.012 1.00 67.25 95 LYS A O 1
ATOM 744 N N . SER A 1 96 ? 9.066 -1.329 -21.412 1.00 72.50 96 SER A N 1
ATOM 745 C CA . SER A 1 96 ? 10.042 -0.529 -22.170 1.00 72.50 96 SER A CA 1
ATOM 746 C C . SER A 1 96 ? 10.542 0.721 -21.422 1.00 72.50 96 SER A C 1
ATOM 748 O O . SER A 1 96 ? 10.649 1.798 -22.007 1.00 72.50 96 SER A O 1
ATOM 750 N N . GLY A 1 97 ? 10.801 0.606 -20.112 1.00 75.38 97 GLY A N 1
ATOM 751 C CA . GLY A 1 97 ? 11.362 1.705 -19.310 1.00 75.38 97 GLY A CA 1
ATOM 752 C C . GLY A 1 97 ? 10.408 2.878 -19.047 1.00 75.38 97 GLY A C 1
ATOM 753 O O . GLY A 1 97 ? 10.863 3.993 -18.814 1.00 75.38 97 GLY A O 1
ATOM 754 N N . LYS A 1 98 ? 9.088 2.659 -19.106 1.00 83.62 98 LYS A N 1
ATOM 755 C CA . LYS A 1 98 ? 8.066 3.687 -18.845 1.00 83.62 98 LYS A CA 1
ATOM 756 C C . LYS A 1 98 ? 7.078 3.242 -17.770 1.00 83.62 98 LYS A C 1
ATOM 758 O O . LYS A 1 98 ? 6.843 2.044 -17.602 1.00 83.62 98 LYS A O 1
ATOM 763 N N . ILE A 1 99 ? 6.453 4.217 -17.099 1.00 81.12 99 ILE A N 1
ATOM 764 C CA . ILE A 1 99 ? 5.317 3.976 -16.195 1.00 81.12 99 ILE A CA 1
ATOM 765 C C . ILE A 1 99 ? 4.213 3.257 -16.978 1.00 81.12 99 ILE A C 1
ATOM 767 O O . ILE A 1 99 ? 3.662 3.801 -17.939 1.00 81.12 99 ILE A O 1
ATOM 771 N N . SER A 1 100 ? 3.883 2.035 -16.565 1.00 78.12 100 SER A N 1
ATOM 772 C CA . SER A 1 100 ? 2.921 1.191 -17.269 1.00 78.12 100 SER A CA 1
ATOM 773 C C . SER A 1 100 ? 2.173 0.249 -16.319 1.00 78.12 100 SER A C 1
ATOM 775 O O . SER A 1 100 ? 2.427 0.223 -15.111 1.00 78.12 100 SER A O 1
ATOM 777 N N . GLY A 1 101 ? 1.212 -0.500 -16.866 1.00 77.25 101 GLY A N 1
ATOM 778 C CA . GLY A 1 101 ? 0.423 -1.472 -16.114 1.00 77.25 101 GLY A CA 1
ATOM 779 C C . GLY A 1 101 ? -0.366 -0.817 -14.982 1.00 77.25 101 GLY A C 1
ATOM 780 O O . GLY A 1 101 ? -1.043 0.192 -15.176 1.00 77.25 101 GLY A O 1
ATOM 781 N N . LYS A 1 102 ? -0.241 -1.378 -13.779 1.00 72.06 102 LYS A N 1
ATOM 782 C CA . LYS A 1 102 ? -1.008 -0.976 -12.590 1.00 72.06 102 LYS A CA 1
ATOM 783 C C . LYS A 1 102 ? -0.747 0.460 -12.101 1.00 72.06 102 LYS A 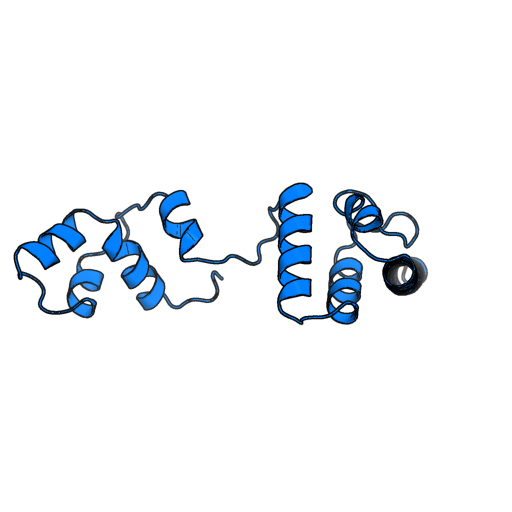C 1
ATOM 785 O O . LYS A 1 102 ? -1.531 0.967 -11.313 1.00 72.06 102 LYS A O 1
ATOM 790 N N . TYR A 1 103 ? 0.309 1.127 -12.577 1.00 77.12 103 TYR A N 1
ATOM 791 C CA . TYR A 1 103 ? 0.638 2.513 -12.210 1.00 77.12 103 TYR A CA 1
ATOM 792 C C . TYR A 1 103 ? 0.331 3.538 -13.310 1.00 77.12 103 TYR A C 1
ATOM 794 O O . TYR A 1 103 ? 0.745 4.692 -13.202 1.00 77.12 103 TYR A O 1
ATOM 802 N N . ILE A 1 104 ? -0.381 3.162 -14.378 1.00 79.81 104 ILE A N 1
ATOM 803 C CA . ILE A 1 104 ? -0.598 4.052 -15.530 1.00 79.81 104 ILE A CA 1
ATOM 804 C C . ILE A 1 104 ? -1.283 5.379 -15.166 1.00 79.81 104 ILE A C 1
ATOM 806 O O . ILE A 1 104 ? -0.971 6.405 -15.769 1.00 79.81 104 ILE A O 1
ATOM 810 N N . ALA A 1 105 ? -2.129 5.391 -14.132 1.00 76.94 105 ALA A N 1
ATOM 811 C CA . ALA A 1 105 ? -2.787 6.604 -13.647 1.00 76.94 105 ALA A CA 1
ATOM 812 C C . ALA A 1 105 ? -1.813 7.639 -13.056 1.00 76.94 105 ALA A C 1
ATOM 814 O O . ALA A 1 105 ? -2.139 8.818 -12.989 1.00 76.94 105 ALA A O 1
ATOM 815 N N . LEU A 1 106 ? -0.585 7.259 -12.673 1.00 78.81 106 LEU A N 1
ATOM 816 C CA . LEU A 1 106 ? 0.413 8.243 -12.231 1.00 78.81 106 LEU A CA 1
ATOM 817 C C . LEU A 1 106 ? 0.747 9.254 -13.336 1.00 78.81 106 LEU A C 1
ATOM 819 O O . LEU A 1 106 ? 1.133 10.378 -13.029 1.00 78.81 106 LEU A O 1
ATOM 823 N N . ARG A 1 107 ? 0.539 8.897 -14.612 1.00 79.44 107 ARG A N 1
ATOM 824 C CA . ARG A 1 107 ? 0.724 9.809 -15.751 1.00 79.44 107 ARG A CA 1
ATOM 825 C C . ARG A 1 107 ? -0.264 10.973 -15.772 1.00 79.44 107 ARG A C 1
ATOM 827 O O . ARG A 1 107 ? 0.023 11.969 -16.418 1.00 79.44 107 ARG A O 1
ATOM 834 N N . THR A 1 108 ? -1.417 10.841 -15.122 1.00 77.00 108 THR A N 1
ATOM 835 C CA . THR A 1 108 ? -2.421 11.913 -15.042 1.00 77.00 108 THR A CA 1
ATOM 836 C C . THR A 1 108 ? -2.342 12.682 -13.725 1.00 77.00 108 THR A C 1
ATOM 838 O O . THR A 1 108 ? -2.973 13.722 -13.594 1.00 77.00 108 THR A O 1
ATOM 841 N N . ILE A 1 109 ? -1.596 12.166 -12.742 1.00 76.75 109 ILE A N 1
ATOM 842 C CA . ILE A 1 109 ? -1.485 12.740 -11.393 1.00 76.75 109 ILE A CA 1
ATOM 843 C C . ILE A 1 109 ? -0.196 13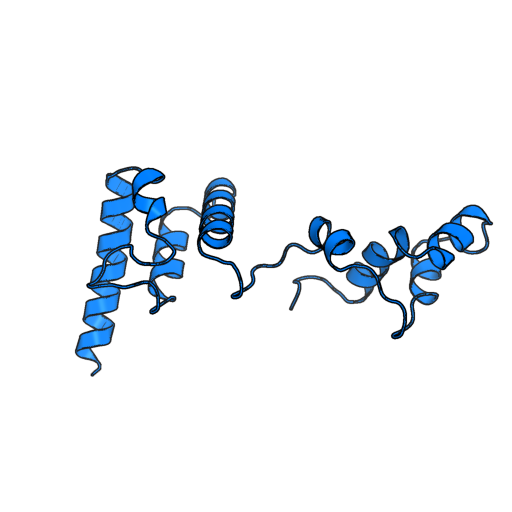.553 -11.235 1.00 76.75 109 ILE A C 1
ATOM 845 O O . ILE A 1 109 ? -0.182 14.577 -10.556 1.00 76.75 109 ILE A O 1
ATOM 849 N N . LEU A 1 110 ? 0.907 13.079 -11.814 1.00 80.56 110 LEU A N 1
ATOM 850 C C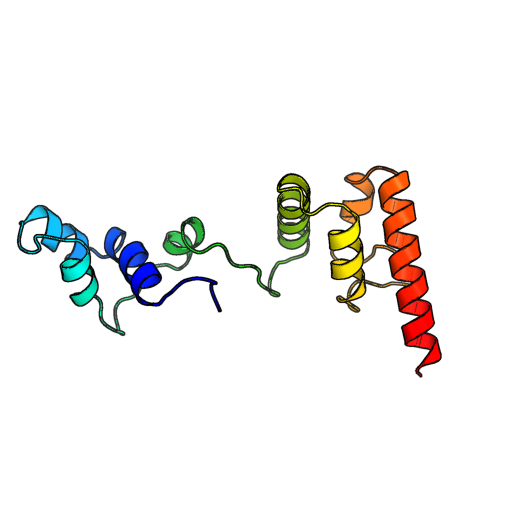A . LEU A 1 110 ? 2.207 13.735 -11.716 1.00 80.56 110 LEU A CA 1
ATOM 851 C C . LEU A 1 110 ? 2.342 14.846 -12.765 1.00 80.56 110 LEU A C 1
ATOM 853 O O . LEU A 1 110 ? 1.799 14.743 -13.862 1.00 80.56 110 LEU A O 1
ATOM 857 N N . SER A 1 111 ? 3.124 15.882 -12.451 1.00 85.19 111 SER A N 1
ATOM 858 C CA . SER A 1 111 ? 3.532 16.879 -13.447 1.00 85.19 111 SER A CA 1
ATOM 859 C C . SER A 1 111 ? 4.394 16.243 -14.542 1.00 85.19 111 SER A C 1
ATOM 861 O O . SER A 1 111 ? 5.074 15.239 -14.311 1.00 85.19 111 SER A O 1
ATOM 863 N N . GLU A 1 112 ? 4.424 16.854 -15.726 1.00 86.00 112 GLU A N 1
ATOM 864 C CA . GLU A 1 112 ? 5.219 16.351 -16.853 1.00 86.00 112 GLU A CA 1
ATOM 865 C C . GLU A 1 112 ? 6.704 16.175 -16.513 1.00 86.00 112 GLU A C 1
ATOM 867 O O . GLU A 1 112 ? 7.318 15.188 -16.918 1.00 86.00 112 GLU A O 1
ATOM 872 N N . GLU A 1 113 ? 7.279 17.094 -15.736 1.00 85.44 113 GLU A N 1
ATOM 873 C CA . GLU A 1 113 ? 8.671 17.020 -15.278 1.00 85.44 113 GLU A CA 1
ATOM 874 C C . GLU A 1 113 ? 8.919 15.788 -14.403 1.00 85.44 113 GLU A C 1
ATOM 876 O O . GLU A 1 113 ? 9.878 15.045 -14.615 1.00 85.44 113 GLU A O 1
ATOM 881 N N . ASN A 1 114 ? 8.009 15.512 -13.467 1.00 84.81 114 ASN A N 1
ATOM 882 C CA . ASN A 1 114 ? 8.092 14.342 -12.600 1.00 84.81 114 ASN A CA 1
ATOM 883 C C . ASN A 1 114 ? 7.899 13.040 -13.388 1.00 84.81 114 ASN A C 1
ATOM 885 O O . ASN A 1 114 ? 8.585 12.054 -13.125 1.00 84.81 114 ASN A O 1
ATOM 889 N N . ILE A 1 115 ? 7.015 13.032 -14.390 1.00 86.44 115 ILE A N 1
ATOM 890 C CA . ILE A 1 115 ? 6.830 11.884 -15.289 1.00 86.44 115 ILE A CA 1
ATOM 891 C C . ILE A 1 115 ? 8.106 11.618 -16.091 1.00 86.44 115 ILE A C 1
ATOM 893 O O . ILE A 1 115 ? 8.530 10.465 -16.195 1.00 86.44 115 ILE A O 1
ATOM 897 N N . LYS A 1 116 ? 8.729 12.666 -16.649 1.00 88.56 116 LYS A N 1
ATOM 898 C CA . LYS A 1 116 ? 10.002 12.559 -17.377 1.00 88.56 116 LYS A CA 1
ATOM 899 C C . LYS A 1 116 ? 11.092 11.986 -16.476 1.00 88.56 116 LYS A C 1
ATOM 901 O O . LYS A 1 116 ? 11.719 11.003 -16.860 1.00 88.56 116 LYS A O 1
ATOM 906 N N . TYR A 1 117 ? 11.238 12.527 -15.266 1.00 89.19 117 TYR A N 1
ATOM 907 C CA . TYR A 1 117 ? 12.211 12.048 -14.287 1.00 89.19 117 TYR A CA 1
ATOM 908 C C . TYR A 1 117 ? 12.010 10.568 -13.938 1.00 89.19 117 TYR A C 1
ATOM 910 O O . TYR A 1 117 ? 12.949 9.775 -14.004 1.00 89.19 117 TYR A O 1
ATOM 918 N N . VAL A 1 118 ? 10.777 10.171 -13.605 1.00 86.62 118 VAL A N 1
ATOM 919 C CA . VAL A 1 118 ? 10.471 8.775 -13.269 1.00 86.62 118 VAL A CA 1
ATOM 920 C C . VAL A 1 118 ? 10.793 7.866 -14.456 1.00 86.62 118 VAL A C 1
ATOM 922 O O . VAL A 1 118 ? 11.525 6.898 -14.283 1.00 86.62 118 VAL A O 1
ATOM 925 N N . ASN A 1 119 ? 10.331 8.193 -15.666 1.00 88.31 119 ASN A N 1
ATOM 926 C CA . ASN A 1 119 ? 10.622 7.392 -16.861 1.00 88.31 119 ASN A CA 1
ATOM 927 C C . ASN A 1 119 ? 12.127 7.279 -17.147 1.00 88.31 119 ASN A C 1
ATOM 929 O O . ASN A 1 119 ? 12.586 6.229 -17.577 1.00 88.31 119 ASN A O 1
ATOM 933 N N . GLU A 1 120 ? 12.914 8.322 -16.892 1.00 89.50 120 GLU A N 1
ATOM 934 C CA . GLU A 1 120 ? 14.365 8.272 -17.076 1.00 89.50 120 GLU A CA 1
ATOM 935 C C . GLU A 1 120 ? 15.039 7.277 -16.115 1.00 89.50 120 GLU A C 1
ATOM 937 O O . GLU A 1 120 ? 15.901 6.498 -16.527 1.00 89.50 120 GLU A O 1
ATOM 942 N N . VAL A 1 121 ? 14.621 7.262 -14.845 1.00 87.62 121 VAL A N 1
ATOM 943 C CA . VAL A 1 121 ? 15.095 6.286 -13.849 1.00 87.62 121 VAL A CA 1
ATOM 944 C C . VAL A 1 121 ? 14.683 4.868 -14.245 1.00 87.62 121 VAL A C 1
ATOM 946 O O . VAL A 1 121 ? 15.501 3.948 -14.196 1.00 87.62 121 VAL A O 1
ATOM 949 N N . LEU A 1 122 ? 13.432 4.692 -14.678 1.00 87.00 122 LEU A N 1
ATOM 950 C CA . LEU A 1 122 ? 12.914 3.399 -15.120 1.00 87.00 122 LEU A CA 1
ATOM 951 C C . LEU A 1 122 ? 13.638 2.883 -16.370 1.00 87.00 122 LEU A C 1
ATOM 953 O O . LEU A 1 122 ? 13.930 1.692 -16.452 1.00 87.00 122 LEU A O 1
ATOM 957 N N . ARG A 1 123 ? 13.962 3.762 -17.326 1.00 87.12 123 ARG A N 1
ATOM 958 C CA . ARG A 1 123 ? 14.714 3.410 -18.536 1.00 87.12 123 ARG A CA 1
ATOM 959 C C . ARG A 1 123 ? 16.124 2.937 -18.202 1.00 87.12 123 ARG A C 1
ATOM 961 O O . ARG A 1 123 ? 16.490 1.851 -18.634 1.00 87.12 123 ARG A O 1
ATOM 968 N N . ARG A 1 124 ? 16.862 3.681 -17.369 1.00 85.75 124 ARG A N 1
ATOM 969 C CA . ARG A 1 124 ? 18.201 3.271 -16.904 1.00 85.75 124 ARG A CA 1
ATOM 970 C C . ARG A 1 124 ? 18.173 1.893 -16.245 1.00 85.75 124 ARG A C 1
ATOM 972 O O . ARG A 1 124 ? 19.000 1.038 -16.532 1.00 85.75 124 ARG A O 1
ATOM 979 N N . LYS A 1 125 ? 17.168 1.647 -15.403 1.00 83.62 125 LYS A N 1
ATOM 980 C CA . LYS A 1 125 ? 16.991 0.358 -14.723 1.00 83.62 125 LYS A CA 1
ATOM 981 C C . LYS A 1 125 ? 16.611 -0.776 -15.668 1.00 83.62 125 LYS A C 1
ATOM 983 O O . LYS A 1 125 ? 17.043 -1.905 -15.464 1.00 83.62 125 LYS A O 1
ATOM 988 N N . HIS A 1 126 ? 15.837 -0.483 -16.706 1.00 81.81 126 HIS A N 1
ATOM 989 C CA . HIS A 1 126 ? 15.525 -1.446 -17.753 1.00 81.81 126 HIS A CA 1
ATOM 990 C C . HIS A 1 126 ? 16.761 -1.799 -18.592 1.00 81.81 126 HIS A C 1
ATOM 992 O O . HIS A 1 126 ? 16.994 -2.976 -18.832 1.00 81.81 126 HIS A O 1
ATOM 998 N N . GLU A 1 127 ? 17.580 -0.815 -18.971 1.00 83.31 127 GLU A N 1
ATOM 999 C CA . GLU A 1 127 ? 18.852 -1.028 -19.678 1.00 83.31 127 GLU A CA 1
ATOM 1000 C C . GLU A 1 127 ? 19.826 -1.873 -18.840 1.00 83.31 127 GLU A C 1
ATOM 1002 O O . GLU A 1 127 ? 20.379 -2.844 -19.347 1.00 83.31 127 GLU A O 1
ATOM 1007 N N . GLU A 1 128 ? 19.969 -1.580 -17.540 1.00 82.06 128 GLU A N 1
ATOM 1008 C CA . GLU A 1 128 ? 20.754 -2.404 -16.604 1.00 82.06 128 GLU A CA 1
ATOM 1009 C C . GLU A 1 128 ? 20.240 -3.848 -16.507 1.00 82.06 128 GLU A C 1
ATOM 1011 O O . GLU A 1 128 ? 21.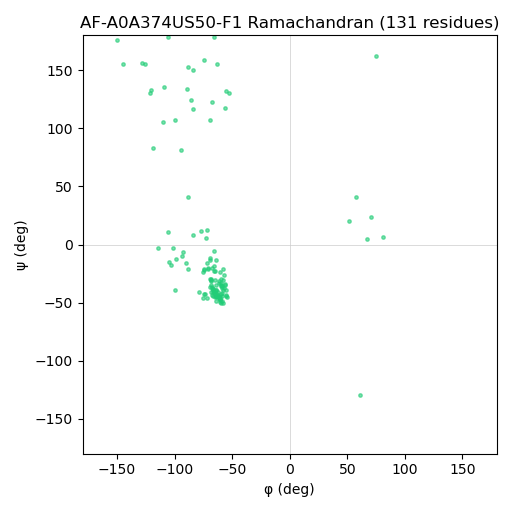032 -4.774 -16.351 1.00 82.06 128 GLU A O 1
ATOM 1016 N N . TYR A 1 129 ? 18.919 -4.046 -16.547 1.00 77.44 129 TYR A N 1
ATOM 1017 C CA . TYR A 1 129 ? 18.311 -5.374 -16.490 1.00 77.44 129 TYR A CA 1
ATOM 1018 C C . TYR A 1 129 ? 18.541 -6.151 -17.788 1.00 77.44 129 TYR A C 1
ATOM 1020 O O . TYR A 1 129 ? 18.938 -7.309 -17.733 1.00 77.44 129 TYR A O 1
ATOM 1028 N N . VAL A 1 130 ? 18.333 -5.507 -18.940 1.00 78.44 130 VAL A N 1
ATOM 1029 C CA . VAL A 1 130 ? 18.552 -6.107 -20.263 1.00 78.44 130 VAL A CA 1
ATOM 1030 C C . VAL A 1 130 ? 20.029 -6.426 -20.482 1.00 78.44 130 VAL A C 1
ATOM 1032 O O . VAL A 1 130 ? 20.324 -7.490 -20.985 1.00 78.44 130 VAL A O 1
ATOM 1035 N N . ALA A 1 131 ? 20.964 -5.574 -20.056 1.00 76.88 131 ALA A N 1
ATOM 1036 C CA . ALA A 1 131 ? 22.401 -5.822 -20.221 1.00 76.88 131 ALA A CA 1
ATOM 1037 C C . ALA A 1 131 ? 22.956 -6.979 -19.363 1.00 76.88 131 ALA A C 1
ATOM 1039 O O . ALA A 1 131 ? 24.106 -7.377 -19.540 1.00 76.88 131 ALA A O 1
ATOM 1040 N N . ARG A 1 132 ? 22.182 -7.482 -18.392 1.00 69.00 132 ARG A N 1
ATOM 1041 C CA . ARG A 1 132 ? 22.564 -8.607 -17.518 1.00 69.00 132 ARG A CA 1
ATOM 1042 C C . ARG A 1 132 ? 22.101 -9.972 -18.037 1.00 69.00 132 ARG A C 1
ATOM 1044 O O . ARG A 1 132 ? 22.462 -10.972 -17.418 1.00 69.00 132 ARG A O 1
ATOM 1051 N N . TYR A 1 133 ? 21.311 -10.004 -19.107 1.00 54.97 133 TYR A N 1
ATOM 1052 C CA . TYR A 1 133 ? 20.771 -11.203 -19.751 1.00 54.97 133 TYR A CA 1
ATOM 1053 C C . TYR A 1 133 ? 21.112 -11.204 -21.241 1.00 54.97 133 TYR A C 1
ATOM 1055 O O . TYR A 1 133 ? 21.159 -12.316 -21.807 1.00 54.97 133 TYR A O 1
#

Sequence (133 aa):
MLGISSNEAKLKMAAHLYKCRKALADNSCISMKEVTKLINKDDKVESSLLNEFFRHPSPILDGKDKIEYIIIYLRNGNGIKALAKKLAEDTSCLKSGKISGKYIALRTILSEENIKYVNEVLRRKHEEYVARY

Solvent-accessible surface area (backbone atoms only — not comparable to full-atom values): 7916 Å² total; per-residue (Å²): 132,68,86,67,54,73,67,56,51,35,53,61,48,30,80,74,37,65,71,34,48,48,32,51,74,71,60,76,32,94,44,70,77,53,37,36,68,74,61,58,92,84,66,81,73,62,65,77,76,43,50,82,79,47,75,68,96,66,94,80,56,53,48,65,54,48,50,51,52,50,54,52,44,45,73,72,66,57,40,71,67,52,50,33,52,56,54,51,73,40,67,91,31,55,59,92,20,32,80,24,73,61,50,44,67,52,71,79,72,47,55,71,67,56,47,51,53,36,26,51,54,27,31,54,50,41,53,58,54,57,77,75,109

Mean predicted aligned error: 14.78 Å

Radius of gyration: 21.6 Å; Cα contacts (8 Å, |Δi|>4): 112; chains: 1; bounding box: 40×35×59 Å

Secondary structure (DSSP, 8-state):
--SS-HHHHHHHHHTT-HHHHHHHHTTS-SSHHHHGGG--TT----HHHHTTT-----TT--HHHHHHHHHHHIIIIIHHHHHHHHHHH-GGGEETTEE-GGGTTHHHHS-HHHHHHHHHHHHHHHHHHHTT-

Foldseek 3Di:
DLPDDPLLLLLLVLVQDPQSVVCVVVVVDVDSSVSSVVDDPPDDDPVVSCCVVRPDPDDPDFLVVVLVVVVVCVVVVVDLVVVLVVQLVVPVQDDQQAGHDSRPCVVVVDDPVSRVVSSVSSNVSVVVVVVVD

pLDDT: mean 74.6, std 11.9, range [44.22, 89.5]